Protein AF-A0A2T6JGG4-F1 (afdb_monomer_lite)

pLDDT: mean 73.64, std 17.3, range [44.12, 94.81]

Radius of gyration: 29.09 Å; chains: 1; bounding box: 29×88×72 Å

Sequence (113 aa):
MNRRRAPLRDACPRPATRRRTLGAGACFLRALPISSRSMPRPEPDSSRCPLCGQSNQCAMALGLPPDSCWCMTKRIAPGALEALPATQRGQRCICPACGAPGARSEDTAQPPI

Secondary structure (DSSP, 8-state):
----PPPP----PPP-----------------------PPP----TTB-TTTSSB---TGGGT--GGGSHHHHSPPPHHHHHTS-TTTTTTSPPPHHHHSPPSS-----PPP-

Structure (mmCIF, N/CA/C/O backbone):
data_AF-A0A2T6JGG4-F1
#
_entry.id   AF-A0A2T6JGG4-F1
#
loop_
_atom_site.group_PDB
_atom_site.id
_atom_site.type_symbol
_atom_site.label_atom_id
_atom_site.label_alt_id
_atom_site.label_comp_id
_atom_site.label_asym_id
_atom_site.label_entity_id
_atom_site.label_seq_id
_atom_site.pdbx_PDB_ins_code
_atom_site.Cartn_x
_atom_site.Cartn_y
_atom_site.Cartn_z
_atom_site.occupancy
_atom_site.B_iso_or_equiv
_atom_site.auth_seq_id
_atom_site.auth_comp_id
_atom_site.auth_asym_id
_atom_site.auth_atom_id
_atom_site.pdbx_PDB_model_num
ATOM 1 N N . MET A 1 1 ? -18.089 29.851 43.857 1.00 57.16 1 MET A N 1
ATOM 2 C CA . MET A 1 1 ? -18.534 30.830 42.843 1.00 57.16 1 MET A CA 1
ATOM 3 C C . MET A 1 1 ? -17.334 31.653 42.402 1.00 57.16 1 MET A C 1
ATOM 5 O O . MET A 1 1 ? -16.906 32.497 43.164 1.00 57.16 1 MET A O 1
ATOM 9 N N . ASN A 1 2 ? -16.748 31.387 41.234 1.00 50.53 2 ASN A N 1
ATOM 10 C CA . ASN A 1 2 ? -15.781 32.304 40.616 1.00 50.53 2 ASN A CA 1
ATOM 11 C C . ASN A 1 2 ? -15.754 32.058 39.102 1.00 50.53 2 ASN A C 1
ATOM 13 O O . ASN A 1 2 ? -14.882 31.384 38.563 1.00 50.53 2 ASN A O 1
ATOM 17 N N . ARG A 1 3 ? -16.784 32.576 38.418 1.00 57.41 3 ARG A N 1
ATOM 18 C CA . ARG A 1 3 ? -16.849 32.646 36.955 1.00 57.41 3 ARG A CA 1
ATOM 19 C C . ARG A 1 3 ? -15.993 33.828 36.502 1.00 57.41 3 ARG A C 1
ATOM 21 O O . ARG A 1 3 ? -16.471 34.960 36.487 1.00 57.41 3 ARG A O 1
ATOM 28 N N . ARG A 1 4 ? -14.733 33.579 36.143 1.00 58.47 4 ARG A N 1
ATOM 29 C CA . ARG A 1 4 ? -13.938 34.568 35.404 1.00 58.47 4 ARG A CA 1
ATOM 30 C C . ARG A 1 4 ? -14.494 34.638 33.981 1.00 58.47 4 ARG A C 1
ATOM 32 O O . ARG A 1 4 ? -14.421 33.674 33.227 1.00 58.47 4 ARG A O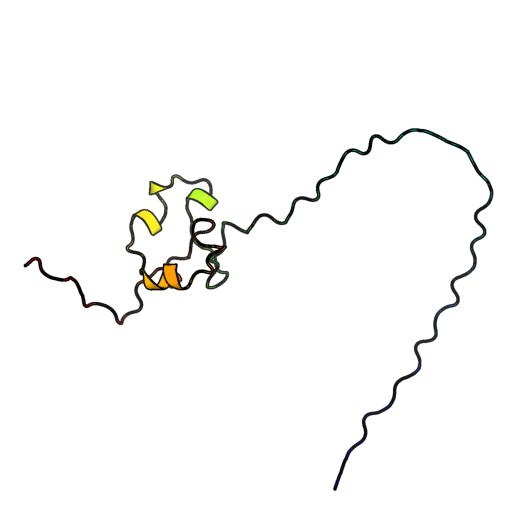 1
ATOM 39 N N . ARG A 1 5 ? -15.162 35.755 33.688 1.00 60.66 5 ARG A N 1
ATOM 40 C CA . ARG A 1 5 ? -15.763 36.086 32.394 1.00 60.66 5 ARG A CA 1
ATOM 41 C C . ARG A 1 5 ? -14.662 36.278 31.348 1.00 60.66 5 ARG A C 1
ATOM 43 O O . ARG A 1 5 ? -13.659 36.927 31.627 1.00 60.66 5 ARG A O 1
ATOM 50 N N . ALA A 1 6 ? -14.883 35.722 30.160 1.00 55.38 6 ALA A N 1
ATOM 51 C CA . ALA A 1 6 ? -14.100 35.997 28.962 1.00 55.38 6 ALA A CA 1
ATOM 52 C C . ALA A 1 6 ? -14.230 37.479 28.553 1.00 55.38 6 ALA A C 1
ATOM 54 O O . ALA A 1 6 ? -15.318 38.045 28.715 1.00 55.38 6 ALA A O 1
ATOM 55 N N . PRO A 1 7 ? -13.178 38.114 28.008 1.00 57.06 7 PRO A N 1
ATOM 56 C CA . PRO A 1 7 ? -13.310 39.428 27.404 1.00 57.06 7 PRO A CA 1
ATOM 57 C C . PRO A 1 7 ? -14.017 39.333 26.049 1.00 57.06 7 PRO A C 1
ATOM 59 O O . PRO A 1 7 ? -13.718 38.483 25.206 1.00 57.06 7 PRO A O 1
ATOM 62 N N . LEU A 1 8 ? -14.996 40.222 25.900 1.00 57.88 8 LEU A N 1
ATOM 63 C CA . LEU A 1 8 ? -15.738 40.488 24.685 1.00 57.88 8 LEU A CA 1
ATOM 64 C C . LEU A 1 8 ? -14.828 41.008 23.567 1.00 57.88 8 LEU A C 1
ATOM 66 O O . LEU A 1 8 ? -13.755 41.565 23.782 1.00 57.88 8 LEU A O 1
ATOM 70 N N . ARG A 1 9 ? -15.354 40.762 22.374 1.00 51.12 9 ARG A N 1
ATOM 71 C CA . ARG A 1 9 ? -14.912 41.118 21.032 1.00 51.12 9 ARG A CA 1
ATOM 72 C C . ARG A 1 9 ? -14.742 42.638 20.868 1.00 51.12 9 ARG A C 1
ATOM 74 O O . ARG A 1 9 ? -15.111 43.412 21.741 1.00 51.12 9 ARG A O 1
ATOM 81 N N . ASP A 1 10 ? -14.275 42.990 19.670 1.00 52.56 10 ASP A N 1
ATOM 82 C CA . ASP A 1 10 ? -14.471 44.273 18.979 1.00 52.56 10 ASP A CA 1
ATOM 83 C C . ASP A 1 10 ? -13.268 45.222 18.952 1.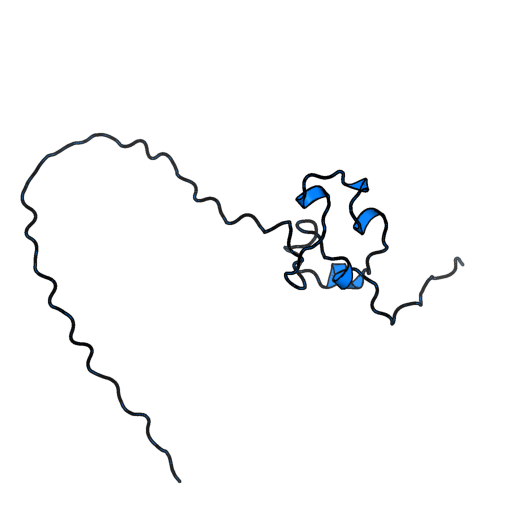00 52.56 10 ASP A C 1
ATOM 85 O O . ASP A 1 10 ? -13.085 46.057 19.826 1.00 52.56 10 ASP A O 1
ATOM 89 N N . ALA A 1 11 ? -12.486 45.121 17.869 1.00 59.69 11 ALA A N 1
ATOM 90 C CA . ALA A 1 11 ? -12.097 46.264 17.031 1.00 59.69 11 ALA A CA 1
ATOM 91 C C . ALA A 1 11 ? -11.125 45.803 15.932 1.00 59.69 11 ALA A C 1
ATOM 93 O O . ALA A 1 11 ? -9.909 45.888 16.076 1.00 59.69 11 ALA A O 1
ATOM 94 N N . CYS A 1 12 ? -11.654 45.337 14.800 1.00 49.94 12 CYS A N 1
ATOM 95 C CA . CYS A 1 12 ? -10.883 45.348 13.560 1.00 49.94 12 CYS A CA 1
ATOM 96 C C . CYS A 1 12 ? -11.459 46.474 12.689 1.00 49.94 12 CYS A C 1
ATOM 98 O O . CYS A 1 12 ? -12.577 46.326 12.183 1.00 49.94 12 CYS A O 1
ATOM 100 N N . PRO A 1 13 ? -10.782 47.628 12.558 1.00 54.75 13 PRO A N 1
ATOM 101 C CA . PRO A 1 13 ? -11.249 48.686 11.676 1.00 54.75 13 PRO A CA 1
ATOM 102 C C . PRO A 1 13 ? -11.170 48.187 10.230 1.00 54.75 13 PRO A C 1
ATOM 104 O O . PRO A 1 13 ? -10.097 47.875 9.719 1.00 54.75 13 PRO A O 1
ATOM 107 N N . ARG A 1 14 ? -12.328 48.084 9.570 1.00 55.62 14 ARG A N 1
ATOM 108 C CA . ARG A 1 14 ? -12.419 47.761 8.141 1.00 55.62 14 ARG A CA 1
ATOM 109 C C . ARG A 1 14 ? -11.817 48.937 7.361 1.00 55.62 14 ARG A C 1
ATOM 111 O O . ARG A 1 14 ? -12.382 50.030 7.439 1.00 55.62 14 ARG A O 1
ATOM 118 N N . PRO A 1 15 ? -10.725 48.770 6.597 1.00 50.38 15 PRO A N 1
ATOM 119 C CA . PRO A 1 15 ? -10.293 49.819 5.691 1.00 50.38 15 PRO A CA 1
ATOM 120 C C . PRO A 1 15 ? -11.357 49.989 4.605 1.00 50.38 15 PRO A C 1
ATOM 122 O O . PRO A 1 15 ? -11.720 49.042 3.905 1.00 50.38 15 PRO A O 1
ATOM 125 N N . ALA A 1 16 ? -11.877 51.211 4.496 1.00 59.41 16 ALA A N 1
ATOM 126 C CA . ALA A 1 16 ? -12.781 51.636 3.443 1.00 59.41 16 ALA A CA 1
ATOM 127 C C . ALA A 1 16 ? -12.083 51.480 2.084 1.00 59.41 16 ALA A C 1
ATOM 129 O O . ALA A 1 16 ? -11.312 52.335 1.644 1.00 59.41 16 ALA A O 1
ATOM 130 N N . THR A 1 17 ? -12.334 50.361 1.407 1.00 57.38 17 THR A N 1
ATOM 131 C CA . THR A 1 17 ? -11.874 50.126 0.040 1.00 57.38 17 THR A CA 1
ATOM 132 C C . THR A 1 17 ? -12.619 51.055 -0.912 1.00 57.38 17 THR A C 1
ATOM 134 O O . THR A 1 17 ? -13.722 50.773 -1.374 1.00 57.38 17 THR A O 1
ATOM 137 N N . ARG A 1 18 ? -11.981 52.203 -1.149 1.00 61.66 18 ARG A N 1
ATOM 138 C CA . ARG A 1 18 ? -11.932 53.010 -2.374 1.00 61.66 18 ARG A CA 1
ATOM 139 C C . ARG A 1 18 ? -12.770 52.431 -3.528 1.00 61.66 18 ARG A C 1
ATOM 141 O O . ARG A 1 18 ? -12.365 51.472 -4.183 1.00 61.66 18 ARG A O 1
ATOM 148 N N . ARG A 1 19 ? -13.906 53.073 -3.828 1.00 58.72 19 ARG A N 1
ATOM 149 C CA . ARG A 1 19 ? -14.615 52.928 -5.110 1.00 58.72 19 ARG A CA 1
ATOM 150 C C . ARG A 1 19 ? -13.638 53.285 -6.236 1.00 58.72 19 ARG A C 1
ATOM 152 O O . ARG A 1 19 ? -13.336 54.457 -6.436 1.00 58.72 19 ARG A O 1
ATOM 159 N N . ARG A 1 20 ? -13.130 52.287 -6.963 1.00 60.31 20 ARG A N 1
ATOM 160 C CA . ARG A 1 20 ? -12.564 52.496 -8.303 1.00 60.31 20 ARG A CA 1
ATOM 161 C C . ARG A 1 20 ? -13.724 52.461 -9.284 1.00 60.31 20 ARG A C 1
ATOM 163 O O . ARG A 1 20 ? -14.318 51.414 -9.518 1.00 60.31 20 ARG A O 1
ATOM 170 N N . THR A 1 21 ? -14.053 53.628 -9.815 1.00 52.91 21 THR A N 1
ATOM 171 C CA . THR A 1 21 ? -14.796 53.779 -11.060 1.00 52.91 21 THR A CA 1
ATOM 172 C C . THR A 1 21 ? -14.000 53.095 -12.173 1.00 52.91 21 THR A C 1
ATOM 174 O O . THR A 1 21 ? -12.864 53.471 -12.453 1.00 52.91 21 THR A O 1
ATOM 177 N N . LEU A 1 22 ? -14.568 52.052 -12.777 1.00 59.97 22 LEU A N 1
ATOM 178 C CA . LEU A 1 22 ? -14.077 51.491 -14.034 1.00 59.97 22 LEU A CA 1
ATOM 179 C C . LEU A 1 22 ? -15.017 51.971 -15.132 1.00 59.97 22 LEU A C 1
ATOM 181 O O . LEU A 1 22 ? -16.210 51.671 -15.127 1.00 59.97 22 LEU A O 1
ATOM 185 N N . GLY A 1 23 ? -14.449 52.815 -15.989 1.00 44.12 23 GLY A N 1
ATOM 186 C CA . GLY A 1 23 ? -15.090 53.387 -17.153 1.00 44.12 23 GLY A CA 1
ATOM 187 C C . GLY A 1 23 ? -15.348 52.362 -18.251 1.00 44.12 23 GLY A C 1
ATOM 188 O O . GLY A 1 23 ? -14.790 51.266 -18.276 1.00 44.12 23 GLY A O 1
ATOM 189 N N . ALA A 1 24 ? -16.227 52.793 -19.149 1.00 53.72 24 ALA A N 1
ATOM 190 C CA . ALA A 1 24 ? -16.598 52.173 -20.405 1.00 53.72 24 ALA A CA 1
ATOM 191 C C . ALA A 1 24 ? -15.394 51.673 -21.217 1.00 53.72 24 ALA A C 1
ATOM 193 O O . ALA A 1 24 ? -14.381 52.361 -21.330 1.00 53.72 24 ALA A O 1
ATOM 194 N N . GLY A 1 25 ? -15.540 50.510 -21.851 1.00 48.84 25 GLY A N 1
ATOM 195 C CA . GLY A 1 25 ? -14.554 50.047 -22.817 1.00 48.84 25 GLY A CA 1
ATOM 196 C C . GLY A 1 25 ? -14.780 48.626 -23.314 1.00 48.84 25 GLY A C 1
ATOM 197 O O . GLY A 1 25 ? -14.313 47.678 -22.701 1.00 48.84 25 GLY A O 1
ATOM 198 N N . ALA A 1 26 ? -15.401 48.543 -24.489 1.00 52.06 26 ALA A N 1
ATOM 199 C CA . ALA A 1 26 ? -15.271 47.473 -25.477 1.00 52.06 26 ALA A CA 1
ATOM 200 C C . ALA A 1 26 ? -16.088 46.177 -25.288 1.00 52.06 26 ALA A C 1
ATOM 202 O O . ALA A 1 26 ? -15.758 45.256 -24.546 1.00 52.06 26 ALA A O 1
ATOM 203 N N . CYS A 1 27 ? -17.124 46.094 -26.125 1.00 47.88 27 CYS A N 1
ATOM 204 C CA . CYS A 1 27 ? -17.753 44.871 -26.592 1.00 47.88 27 CYS A CA 1
ATOM 205 C C . CYS A 1 27 ? -16.729 44.056 -27.407 1.00 47.88 27 CYS A C 1
ATOM 207 O O . CY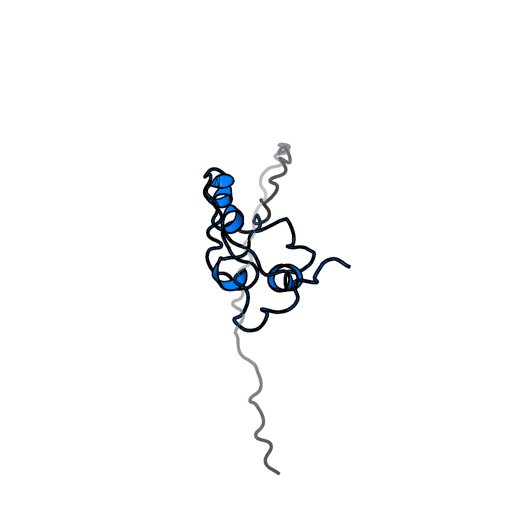S A 1 27 ? -16.489 44.352 -28.574 1.00 47.88 27 CYS A O 1
ATOM 209 N N . PHE A 1 28 ? -16.111 43.042 -26.798 1.00 52.12 28 PHE A N 1
ATOM 210 C CA . PHE A 1 28 ? -15.414 41.981 -27.528 1.00 52.12 28 PHE A CA 1
ATOM 211 C C . PHE A 1 28 ? -16.052 40.635 -27.188 1.00 52.12 28 PHE A C 1
ATOM 213 O O . PHE A 1 28 ? -15.627 39.912 -26.289 1.00 52.12 28 PHE A O 1
ATOM 220 N 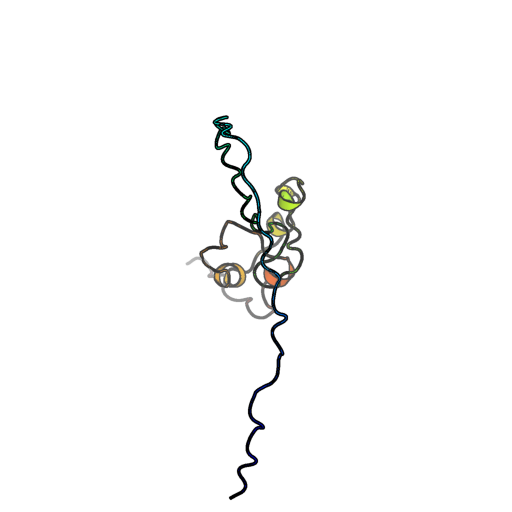N . LEU A 1 29 ? -17.086 40.298 -27.959 1.00 54.19 29 LEU A N 1
ATOM 221 C CA . LEU A 1 29 ? -17.545 38.930 -28.169 1.00 54.19 29 LEU A CA 1
ATOM 222 C C . LEU A 1 29 ? -16.453 38.167 -28.928 1.00 54.19 29 LEU A C 1
ATOM 224 O O . LEU A 1 29 ? -16.476 38.050 -30.150 1.00 54.19 29 LEU A O 1
ATOM 228 N N . ARG A 1 30 ? -15.473 37.644 -28.195 1.00 57.56 30 ARG A N 1
ATOM 229 C CA . ARG A 1 30 ? -14.655 36.530 -28.668 1.00 57.56 30 ARG A CA 1
ATOM 230 C C . ARG A 1 30 ? -14.964 35.350 -27.766 1.00 57.56 30 ARG A C 1
ATOM 232 O O . ARG A 1 30 ? -14.570 35.331 -26.604 1.00 57.56 30 ARG A O 1
ATOM 239 N N . ALA A 1 31 ? -15.733 34.409 -28.307 1.00 62.16 31 ALA A N 1
ATOM 240 C CA . ALA A 1 31 ? -16.019 33.127 -27.693 1.00 62.16 31 ALA A CA 1
ATOM 241 C C . ALA A 1 31 ? -14.697 32.460 -27.287 1.00 62.16 31 ALA A C 1
ATOM 243 O O . ALA A 1 31 ? -13.929 31.995 -28.128 1.00 62.16 31 ALA A O 1
ATOM 244 N N . LEU A 1 32 ? -14.412 32.470 -25.987 1.00 57.56 32 LEU A N 1
ATOM 245 C CA . LEU A 1 32 ? -13.387 31.631 -25.394 1.00 57.56 32 LEU A CA 1
ATOM 246 C C . LEU A 1 32 ? -13.900 30.192 -25.530 1.00 57.56 32 LEU A C 1
ATOM 248 O O . LEU A 1 32 ? -14.989 29.917 -25.016 1.00 57.56 32 LEU A O 1
ATOM 252 N N . PRO A 1 33 ? -13.191 29.265 -26.201 1.00 56.28 33 PRO A N 1
ATOM 253 C CA . PRO A 1 33 ? -13.537 27.866 -26.055 1.00 56.28 33 PRO A CA 1
ATOM 254 C C . PRO A 1 33 ? -13.363 27.541 -24.572 1.00 56.28 33 PRO A C 1
ATOM 256 O O . PRO A 1 33 ? -12.270 27.661 -24.016 1.00 56.28 33 PRO A O 1
ATOM 259 N N . ILE A 1 34 ? -14.478 27.194 -23.935 1.00 57.75 34 ILE A N 1
ATOM 260 C CA . ILE A 1 34 ? -14.588 26.558 -22.621 1.00 57.75 34 ILE A CA 1
ATOM 261 C C . ILE A 1 34 ? -13.821 25.235 -22.700 1.00 57.75 34 ILE A C 1
ATOM 263 O O . ILE A 1 34 ? -14.380 24.155 -22.847 1.00 57.75 34 ILE A O 1
ATOM 267 N N . SER A 1 35 ? -12.495 25.334 -22.694 1.00 62.25 35 SER A N 1
ATOM 268 C CA . SER A 1 35 ? -11.605 24.202 -22.556 1.00 62.25 35 SER A CA 1
ATOM 269 C C . SER A 1 35 ? -11.628 23.860 -21.079 1.00 62.25 35 SER A C 1
ATOM 271 O O . SER A 1 35 ? -11.004 24.533 -20.255 1.00 62.25 35 SER A O 1
ATOM 273 N N . SER A 1 36 ? -12.466 22.878 -20.759 1.00 62.69 36 SER A N 1
ATOM 274 C CA . SER A 1 36 ? -12.595 22.206 -19.477 1.00 62.69 36 SER A CA 1
ATOM 275 C C . SER A 1 36 ? -11.217 21.868 -18.910 1.00 62.69 36 SER A C 1
ATOM 277 O O . SER A 1 36 ? -10.681 20.785 -19.131 1.00 62.69 36 SER A O 1
ATOM 279 N N . ARG A 1 37 ? -10.614 22.792 -18.157 1.00 63.84 37 ARG A N 1
ATOM 280 C CA . ARG A 1 37 ? -9.493 22.473 -17.276 1.00 63.84 37 ARG A CA 1
ATOM 281 C C . ARG A 1 37 ? -10.068 21.682 -16.111 1.00 63.84 37 ARG A C 1
ATOM 283 O O . ARG A 1 37 ? -10.387 22.243 -15.067 1.00 63.84 37 ARG A O 1
ATOM 290 N N . SER A 1 38 ? -10.226 20.378 -16.317 1.00 67.81 38 SER A N 1
ATOM 291 C CA . SER A 1 38 ? -10.331 19.413 -15.232 1.00 67.81 38 SER A CA 1
ATOM 292 C C . SER A 1 38 ? -9.146 19.658 -14.304 1.00 67.81 38 SER A C 1
ATOM 294 O O . SER A 1 38 ? -7.999 19.428 -14.687 1.00 67.81 38 SER A O 1
ATOM 296 N N . MET A 1 39 ? -9.400 20.196 -13.109 1.00 58.09 39 MET A N 1
ATOM 297 C CA . MET A 1 39 ? -8.390 20.170 -12.058 1.00 58.09 39 MET A CA 1
ATOM 298 C C . MET A 1 39 ? -8.089 18.697 -11.791 1.00 58.09 39 MET A C 1
ATOM 300 O O . MET A 1 39 ? -9.037 17.950 -11.526 1.00 58.09 39 MET A O 1
ATOM 304 N N . PRO A 1 40 ? -6.823 18.254 -11.873 1.00 66.25 40 PRO A N 1
ATOM 305 C CA . PRO A 1 40 ? -6.497 16.911 -11.440 1.00 66.25 40 PRO A CA 1
ATOM 306 C C . PRO A 1 40 ? -6.921 16.814 -9.976 1.00 66.25 40 PRO A C 1
ATOM 308 O O . PRO A 1 40 ? -6.478 17.597 -9.130 1.00 66.25 40 PRO A O 1
ATOM 311 N N . ARG A 1 41 ? -7.841 15.891 -9.678 1.00 61.03 41 ARG A N 1
ATOM 312 C CA . ARG A 1 41 ? -8.027 15.460 -8.296 1.00 61.03 41 ARG A CA 1
ATOM 313 C C . ARG A 1 41 ? -6.662 14.963 -7.820 1.00 61.03 41 ARG A C 1
ATOM 315 O O . ARG A 1 41 ? -5.966 14.328 -8.610 1.00 61.03 41 ARG A O 1
ATOM 322 N N . PRO A 1 42 ? -6.253 15.272 -6.581 1.00 62.25 42 PRO A N 1
ATOM 323 C CA . PRO A 1 42 ? -5.022 14.718 -6.050 1.00 62.25 42 PRO A CA 1
ATOM 324 C C . PRO A 1 42 ? -5.145 13.195 -6.108 1.00 62.25 42 PRO A C 1
ATOM 326 O O . PRO A 1 42 ? -5.980 12.611 -5.410 1.00 62.25 42 PRO A O 1
ATOM 329 N N . GLU A 1 43 ? -4.371 12.582 -7.004 1.00 61.31 43 GLU A N 1
ATOM 330 C CA . GLU A 1 43 ? -4.320 11.136 -7.145 1.00 61.31 43 GLU A CA 1
ATOM 331 C C . GLU A 1 43 ? -3.931 10.548 -5.786 1.00 61.31 43 GLU A C 1
ATOM 333 O O . GLU A 1 43 ? -3.060 11.095 -5.094 1.00 61.31 43 GLU A O 1
ATOM 338 N N . PRO A 1 44 ? -4.606 9.479 -5.344 1.00 66.81 44 PRO A N 1
ATOM 339 C CA . PRO A 1 44 ? -4.287 8.844 -4.081 1.00 66.81 44 PRO A CA 1
ATOM 340 C C . PRO A 1 44 ? -2.801 8.470 -4.071 1.00 66.81 44 PRO A C 1
ATOM 342 O O . PRO A 1 44 ? -2.367 7.671 -4.897 1.00 66.81 44 PRO A O 1
ATOM 345 N N . ASP A 1 45 ? -2.032 9.049 -3.137 1.00 78.50 45 ASP A N 1
ATOM 346 C CA . ASP A 1 45 ? -0.592 8.789 -3.035 1.00 78.50 45 ASP A CA 1
ATOM 347 C C . ASP A 1 45 ? -0.356 7.283 -2.860 1.00 78.50 45 ASP A C 1
ATOM 349 O O . ASP A 1 45 ? -0.571 6.708 -1.786 1.00 78.50 45 ASP A O 1
ATOM 353 N N . SER A 1 46 ? 0.035 6.658 -3.968 1.00 85.81 46 SER A N 1
ATOM 354 C CA . SER A 1 46 ? 0.185 5.215 -4.115 1.00 85.81 46 SER A CA 1
ATOM 355 C C . SER A 1 46 ? 1.487 4.720 -3.492 1.00 85.81 46 SER A C 1
ATOM 357 O O . SER A 1 46 ? 1.682 3.514 -3.369 1.00 85.81 46 SER A O 1
ATOM 359 N N . SER A 1 47 ? 2.358 5.640 -3.060 1.00 90.38 47 SER A N 1
ATOM 360 C CA . SER A 1 47 ? 3.628 5.348 -2.393 1.00 90.38 47 SER A CA 1
ATOM 361 C C . SER A 1 47 ? 3.518 5.343 -0.863 1.00 90.38 47 SER A C 1
ATOM 363 O O . SER A 1 47 ? 4.460 4.941 -0.177 1.00 90.38 47 SER A O 1
ATOM 365 N N . ARG A 1 48 ? 2.364 5.741 -0.302 1.00 92.56 48 ARG A N 1
ATOM 366 C CA . ARG A 1 48 ? 2.141 5.822 1.150 1.00 92.56 48 ARG A CA 1
ATOM 367 C C . ARG A 1 48 ? 1.201 4.749 1.676 1.00 92.56 48 ARG A C 1
ATOM 369 O O . ARG A 1 48 ? 0.149 4.461 1.106 1.00 92.56 48 ARG A O 1
ATOM 376 N N . CYS A 1 49 ? 1.563 4.213 2.836 1.00 92.88 49 CYS A N 1
ATOM 377 C CA . CYS A 1 49 ? 0.770 3.268 3.596 1.00 92.88 49 CYS A CA 1
ATOM 378 C C . CYS A 1 49 ? -0.476 3.970 4.165 1.00 92.88 49 CYS A C 1
ATOM 380 O O . CYS A 1 49 ? -0.331 4.948 4.900 1.00 92.88 49 CYS A O 1
ATOM 382 N N . PRO A 1 50 ? -1.694 3.474 3.899 1.00 91.31 50 PRO A N 1
ATOM 383 C CA . PRO A 1 50 ? -2.921 4.051 4.455 1.00 91.31 50 PRO A CA 1
ATOM 384 C C . PRO A 1 50 ? -3.061 3.903 5.975 1.00 91.31 50 PRO A C 1
ATOM 386 O O . PRO A 1 50 ? -3.803 4.664 6.584 1.00 91.31 50 PRO A O 1
ATOM 389 N N . LEU A 1 51 ? -2.359 2.943 6.586 1.00 90.88 51 LEU A N 1
ATOM 39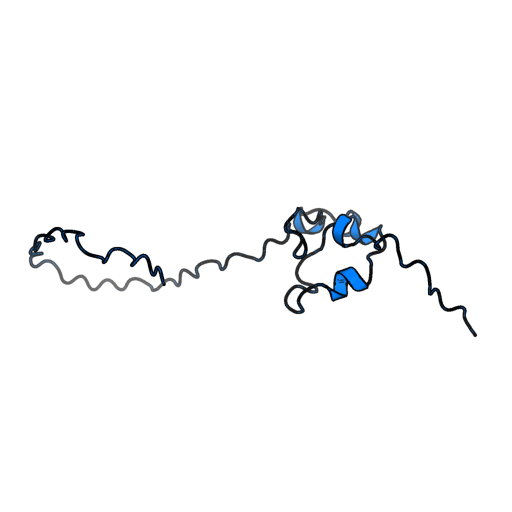0 C CA . LEU A 1 51 ? -2.455 2.671 8.024 1.00 90.88 51 LEU A CA 1
ATOM 391 C C . LEU A 1 51 ? -1.568 3.604 8.860 1.00 90.88 51 LEU A C 1
ATOM 393 O O . LEU A 1 51 ? -1.963 4.015 9.944 1.00 90.88 51 LEU A O 1
ATOM 397 N N . CYS A 1 52 ? -0.371 3.944 8.369 1.00 92.69 52 CYS A N 1
ATOM 398 C CA . CYS A 1 52 ? 0.621 4.714 9.135 1.00 92.69 52 CYS A CA 1
ATOM 399 C C . CYS A 1 52 ? 1.182 5.951 8.413 1.00 92.69 52 CYS A C 1
ATOM 401 O O . CYS A 1 52 ? 1.976 6.692 8.987 1.00 92.69 52 CYS A O 1
ATOM 403 N N . GLY A 1 53 ? 0.828 6.173 7.144 1.00 91.69 53 GLY A N 1
ATOM 404 C CA . GLY A 1 53 ? 1.283 7.313 6.339 1.00 91.69 53 GLY A CA 1
ATOM 405 C C . GLY A 1 53 ? 2.738 7.255 5.853 1.00 91.69 53 GLY A C 1
ATOM 406 O O . GLY A 1 53 ? 3.142 8.125 5.081 1.00 91.69 53 GLY A O 1
ATOM 407 N N . GLN A 1 54 ? 3.519 6.255 6.276 1.00 93.69 54 GLN A N 1
ATOM 408 C CA . GLN A 1 54 ? 4.908 6.039 5.847 1.00 93.69 54 GLN A CA 1
ATOM 409 C C . GLN A 1 54 ? 4.989 5.425 4.445 1.00 93.69 54 GLN A C 1
ATOM 411 O O . GLN A 1 54 ? 3.991 4.921 3.932 1.00 93.69 54 GLN A O 1
ATOM 416 N N . SER A 1 55 ? 6.181 5.401 3.844 1.00 94.00 55 SER A N 1
ATOM 417 C CA . SER A 1 55 ? 6.414 4.726 2.563 1.00 94.00 55 SER A CA 1
ATOM 418 C C . SER A 1 55 ? 5.969 3.263 2.613 1.00 94.00 55 SER A C 1
ATOM 420 O O . SER A 1 55 ? 6.358 2.504 3.504 1.00 94.00 55 SER A O 1
ATOM 422 N N . ASN A 1 56 ? 5.157 2.847 1.644 1.00 94.19 56 ASN A N 1
ATOM 423 C CA . ASN A 1 56 ? 4.659 1.473 1.564 1.00 94.19 56 ASN A CA 1
ATOM 424 C C . ASN A 1 56 ? 5.657 0.488 0.936 1.00 94.19 56 ASN A C 1
ATOM 426 O O . ASN A 1 56 ? 5.426 -0.718 0.988 1.00 94.19 56 ASN A O 1
ATOM 430 N N . GLN A 1 57 ? 6.766 0.992 0.381 1.00 94.19 57 GLN A N 1
ATOM 431 C CA . GLN A 1 57 ? 7.805 0.208 -0.299 1.00 94.19 57 GLN A CA 1
ATOM 432 C C . GLN A 1 57 ? 7.254 -0.637 -1.464 1.00 94.19 57 GLN A C 1
ATOM 434 O O . GLN A 1 57 ? 7.783 -1.698 -1.781 1.00 94.19 57 GLN A O 1
ATOM 439 N N . CYS A 1 58 ? 6.170 -0.182 -2.098 1.00 93.94 58 CYS A N 1
ATOM 440 C CA . CYS A 1 58 ? 5.576 -0.874 -3.232 1.00 93.94 58 CYS A CA 1
ATOM 441 C C . CYS A 1 58 ? 6.455 -0.727 -4.479 1.00 93.94 58 CYS A C 1
ATOM 443 O O . CYS A 1 58 ? 6.636 0.382 -4.977 1.00 93.94 58 CYS A O 1
ATOM 445 N N . ALA A 1 59 ? 6.940 -1.848 -5.019 1.00 93.81 59 ALA A N 1
ATOM 446 C CA . ALA A 1 59 ? 7.716 -1.859 -6.257 1.00 93.81 59 ALA A CA 1
ATOM 447 C C . ALA A 1 59 ? 6.926 -1.252 -7.428 1.00 93.81 59 ALA A C 1
ATOM 449 O O . ALA A 1 59 ? 7.450 -0.393 -8.129 1.00 93.81 59 ALA A O 1
ATOM 450 N N . MET A 1 60 ? 5.638 -1.590 -7.574 1.00 90.94 60 MET A N 1
ATOM 451 C CA . MET A 1 60 ? 4.804 -1.037 -8.651 1.00 90.94 60 MET A CA 1
ATOM 452 C C . MET A 1 60 ? 4.644 0.486 -8.549 1.00 90.94 60 MET A C 1
ATOM 454 O O . MET A 1 60 ? 4.689 1.173 -9.564 1.00 90.94 60 MET A O 1
ATOM 458 N N . ALA A 1 61 ? 4.516 1.032 -7.333 1.00 90.44 61 ALA A N 1
ATOM 459 C CA . ALA A 1 61 ? 4.447 2.481 -7.123 1.00 90.44 61 ALA A CA 1
ATOM 460 C C . ALA A 1 61 ? 5.777 3.189 -7.445 1.00 90.44 61 ALA A C 1
ATOM 462 O O . ALA A 1 61 ? 5.784 4.384 -7.724 1.00 90.44 61 ALA A O 1
ATOM 463 N N . LEU A 1 62 ? 6.889 2.450 -7.416 1.00 89.94 62 LEU A N 1
ATOM 464 C CA . LEU A 1 62 ? 8.222 2.908 -7.807 1.00 89.94 62 LEU A CA 1
ATOM 465 C C . LEU A 1 62 ? 8.541 2.623 -9.289 1.00 89.94 62 LEU A C 1
ATOM 467 O O . LEU A 1 62 ? 9.649 2.916 -9.729 1.00 89.94 62 LEU A O 1
ATOM 471 N N . GLY A 1 63 ? 7.609 2.047 -10.059 1.00 92.00 63 GLY A N 1
ATOM 472 C CA . GLY A 1 63 ? 7.840 1.652 -11.455 1.00 92.00 63 GLY A CA 1
ATOM 473 C C . GLY A 1 63 ? 8.730 0.413 -11.623 1.00 92.00 63 GLY A C 1
ATOM 474 O O . GLY A 1 63 ? 9.271 0.181 -12.701 1.00 92.00 63 GLY A O 1
ATOM 475 N N . LEU A 1 64 ? 8.899 -0.374 -10.561 1.00 92.88 64 LEU A N 1
ATOM 476 C CA . LEU A 1 64 ? 9.662 -1.618 -10.546 1.00 92.88 64 LEU A CA 1
ATOM 477 C C . LEU A 1 64 ? 8.743 -2.836 -10.781 1.00 92.88 64 LEU A C 1
ATOM 479 O O . LEU A 1 64 ? 7.534 -2.754 -10.536 1.00 92.88 64 LEU A O 1
ATOM 483 N N . PRO A 1 65 ? 9.296 -3.985 -11.216 1.00 93.94 65 PRO A N 1
ATOM 484 C CA . PRO A 1 65 ? 8.522 -5.202 -11.447 1.00 93.94 65 PRO A CA 1
ATOM 485 C C . PRO A 1 65 ? 7.737 -5.646 -10.202 1.00 93.94 65 PRO A C 1
ATOM 487 O O . PRO A 1 65 ? 8.306 -5.621 -9.104 1.00 93.94 65 PRO A O 1
ATOM 490 N N . PRO A 1 66 ? 6.482 -6.120 -10.342 1.00 90.25 66 PRO A N 1
ATOM 491 C CA . PRO A 1 66 ? 5.675 -6.600 -9.218 1.00 90.25 66 PRO A CA 1
ATOM 492 C C . PRO A 1 66 ? 6.391 -7.659 -8.372 1.00 90.25 66 PRO A C 1
ATOM 494 O O . PRO A 1 66 ? 6.346 -7.579 -7.147 1.00 90.25 66 PRO A O 1
ATOM 497 N N . ASP A 1 67 ? 7.127 -8.571 -9.012 1.00 93.44 67 ASP A N 1
ATOM 498 C CA . ASP A 1 67 ? 7.860 -9.667 -8.359 1.00 93.44 67 ASP A CA 1
ATOM 499 C C . ASP A 1 67 ? 8.967 -9.184 -7.408 1.00 93.44 67 ASP A C 1
ATOM 501 O O . ASP A 1 67 ? 9.342 -9.885 -6.471 1.00 93.44 67 ASP A O 1
ATOM 505 N N . SER A 1 68 ? 9.470 -7.959 -7.609 1.00 93.81 68 SER A N 1
ATOM 506 C CA . SER A 1 68 ? 10.446 -7.324 -6.711 1.00 93.81 68 SER A CA 1
ATOM 507 C C . SER A 1 68 ? 9.810 -6.684 -5.472 1.00 93.81 68 SER A C 1
ATOM 509 O O . SER A 1 68 ? 10.516 -6.228 -4.571 1.00 93.81 68 SER A O 1
ATOM 511 N N . CYS A 1 69 ? 8.476 -6.632 -5.398 1.00 93.94 69 CYS A N 1
ATOM 512 C CA . CYS A 1 69 ? 7.781 -6.042 -4.266 1.00 93.94 69 CYS A CA 1
ATOM 513 C C . CYS A 1 69 ? 7.940 -6.915 -3.018 1.00 93.94 69 CYS A C 1
ATOM 515 O O . CYS A 1 69 ? 7.723 -8.126 -3.055 1.00 93.94 69 CYS A O 1
ATOM 517 N N . TRP A 1 70 ? 8.218 -6.293 -1.868 1.00 93.06 70 TRP A N 1
ATOM 518 C CA . TRP A 1 70 ? 8.353 -7.009 -0.594 1.00 93.06 70 TRP A CA 1
ATOM 519 C C . TRP A 1 70 ? 7.126 -7.882 -0.277 1.00 93.06 70 TRP A C 1
ATOM 521 O O . TRP A 1 70 ? 7.256 -8.939 0.336 1.00 93.06 70 TRP A O 1
ATOM 531 N N . CYS A 1 71 ? 5.935 -7.453 -0.710 1.00 91.25 71 CYS A N 1
ATOM 532 C CA . CYS A 1 71 ? 4.683 -8.145 -0.438 1.00 91.25 71 CYS A CA 1
ATOM 533 C C . CYS A 1 71 ? 4.535 -9.462 -1.215 1.00 91.25 71 CYS A C 1
ATOM 535 O O . CYS A 1 71 ? 3.783 -10.323 -0.775 1.00 91.25 71 CYS A O 1
ATOM 537 N N . MET A 1 72 ? 5.260 -9.643 -2.325 1.00 91.94 72 MET A N 1
ATOM 538 C CA . MET A 1 72 ? 5.270 -10.903 -3.081 1.00 91.94 72 MET A CA 1
ATOM 539 C C . MET A 1 72 ? 6.100 -11.987 -2.382 1.00 91.94 72 MET A C 1
ATOM 541 O O . MET A 1 72 ? 5.880 -13.174 -2.598 1.00 91.94 72 MET A O 1
ATOM 545 N N . THR A 1 73 ? 7.047 -11.594 -1.524 1.00 89.31 73 THR A N 1
ATOM 546 C CA . THR A 1 73 ? 7.987 -12.518 -0.861 1.00 89.31 73 THR A CA 1
ATOM 547 C C . THR A 1 73 ? 7.704 -12.716 0.629 1.00 89.31 73 THR A C 1
ATOM 549 O O . THR A 1 73 ? 8.286 -13.596 1.265 1.00 89.31 73 THR A O 1
ATOM 552 N N . LYS A 1 74 ? 6.819 -11.906 1.221 1.00 89.31 74 LYS A N 1
ATOM 553 C CA . LYS A 1 74 ? 6.475 -11.948 2.647 1.00 89.31 74 LYS A CA 1
ATOM 554 C C . LYS A 1 74 ? 5.007 -12.296 2.847 1.00 89.31 74 LYS A C 1
ATOM 556 O O . LYS A 1 74 ? 4.141 -11.828 2.118 1.00 89.31 74 LYS A O 1
ATOM 561 N N . ARG A 1 75 ? 4.714 -13.062 3.904 1.00 89.56 75 ARG A N 1
ATOM 562 C CA . ARG A 1 75 ? 3.332 -13.255 4.352 1.00 89.56 75 ARG A CA 1
ATOM 563 C C . ARG A 1 75 ? 2.801 -11.972 4.983 1.00 89.56 75 ARG A C 1
ATOM 565 O O . ARG A 1 75 ? 3.439 -11.408 5.869 1.00 89.56 75 ARG A O 1
ATOM 572 N N . ILE A 1 76 ? 1.626 -11.556 4.525 1.00 91.12 76 ILE A N 1
ATOM 573 C CA . ILE A 1 76 ? 0.889 -10.413 5.058 1.00 91.12 76 ILE A CA 1
ATOM 574 C C . ILE A 1 76 ? -0.149 -10.928 6.051 1.00 91.12 76 ILE A C 1
ATOM 576 O O . ILE A 1 76 ? -0.877 -11.874 5.750 1.00 91.12 76 ILE A O 1
ATOM 580 N N . ALA A 1 77 ? -0.233 -10.304 7.222 1.00 90.06 77 ALA A N 1
ATOM 581 C CA . ALA A 1 77 ? -1.244 -10.634 8.215 1.00 90.06 77 ALA A CA 1
ATOM 582 C C . ALA A 1 77 ? -2.660 -10.339 7.674 1.00 90.06 77 ALA A C 1
ATOM 584 O O . ALA A 1 77 ? -2.914 -9.204 7.264 1.00 90.06 77 ALA A O 1
ATOM 585 N N . PRO A 1 78 ? -3.609 -11.293 7.718 1.00 88.25 78 PRO A N 1
ATOM 586 C CA . PRO A 1 78 ? -4.988 -11.051 7.283 1.00 88.25 78 PRO A CA 1
ATOM 587 C C . PRO A 1 78 ? -5.629 -9.866 8.016 1.00 88.25 78 PRO A C 1
ATOM 589 O O . PRO A 1 78 ? -6.195 -8.977 7.382 1.00 88.25 78 PRO A O 1
ATOM 592 N N . GLY A 1 79 ? -5.402 -9.771 9.331 1.00 88.94 79 GLY A N 1
ATOM 593 C CA . GLY A 1 79 ? -5.881 -8.655 10.151 1.00 88.94 79 GLY A CA 1
ATOM 594 C C . GLY A 1 79 ? -5.353 -7.281 9.709 1.00 88.94 79 GLY A C 1
ATOM 595 O O . GLY A 1 79 ? -6.040 -6.275 9.875 1.00 88.94 79 GLY A O 1
ATOM 596 N N . ALA A 1 80 ? -4.175 -7.214 9.074 1.00 89.81 80 ALA A N 1
ATOM 597 C CA . ALA A 1 80 ? -3.664 -5.961 8.513 1.00 89.81 80 ALA A CA 1
ATOM 598 C C . ALA A 1 80 ? -4.471 -5.496 7.291 1.00 89.81 80 ALA A C 1
ATOM 600 O O . ALA A 1 80 ? -4.656 -4.296 7.090 1.00 89.81 80 ALA A O 1
ATOM 601 N N . LEU A 1 81 ? -4.970 -6.433 6.478 1.00 88.81 81 LEU A N 1
ATOM 602 C CA . LEU A 1 81 ? -5.829 -6.133 5.329 1.00 88.81 81 LEU A CA 1
ATOM 603 C C . LEU A 1 81 ? -7.261 -5.797 5.767 1.00 88.81 81 LEU A C 1
ATOM 605 O O . LEU A 1 81 ? -7.912 -4.934 5.173 1.00 88.81 81 LEU A O 1
ATOM 609 N N . GLU A 1 82 ? -7.745 -6.440 6.827 1.00 89.50 82 GLU A N 1
ATOM 610 C CA . GLU A 1 82 ? -9.050 -6.151 7.427 1.00 89.50 82 GLU A CA 1
ATOM 611 C C . GLU A 1 82 ? -9.101 -4.750 8.043 1.00 89.50 82 GLU A C 1
ATOM 613 O O . GLU A 1 82 ? -10.101 -4.051 7.873 1.00 89.50 82 GLU A O 1
ATOM 618 N N . ALA A 1 83 ? -8.003 -4.293 8.653 1.00 88.25 83 ALA A N 1
ATOM 619 C CA . ALA A 1 83 ? -7.873 -2.943 9.205 1.00 88.25 83 ALA A CA 1
ATOM 620 C C . ALA A 1 83 ? -7.954 -1.822 8.148 1.00 88.25 83 ALA A C 1
ATOM 622 O O . ALA A 1 83 ? -8.142 -0.655 8.496 1.00 88.25 83 ALA A O 1
ATOM 623 N N . LEU A 1 84 ? -7.822 -2.144 6.855 1.00 89.31 84 LEU A N 1
ATOM 624 C CA . LEU A 1 84 ? -7.955 -1.158 5.786 1.00 89.31 84 LEU A CA 1
ATOM 625 C C . LEU A 1 84 ? -9.413 -0.712 5.605 1.00 89.31 84 LEU A C 1
ATOM 627 O O . LEU A 1 84 ? -10.306 -1.561 5.531 1.00 89.31 84 LEU A O 1
ATOM 631 N N . PRO A 1 85 ? -9.668 0.594 5.400 1.00 84.62 85 PRO A N 1
ATOM 632 C CA . PRO A 1 85 ? -10.959 1.067 4.917 1.00 84.62 85 PRO A CA 1
ATOM 633 C C . PRO A 1 85 ? -11.333 0.376 3.603 1.00 84.62 85 PRO A C 1
ATOM 635 O O . PRO A 1 85 ? -10.486 0.200 2.725 1.00 84.62 85 PRO A O 1
ATOM 638 N N . ALA A 1 86 ? -12.612 0.035 3.421 1.00 84.81 86 ALA A N 1
ATOM 639 C CA . ALA A 1 86 ? -13.086 -0.642 2.209 1.00 84.81 86 ALA A CA 1
ATOM 640 C C . ALA A 1 86 ? -12.731 0.128 0.923 1.00 84.81 86 ALA A C 1
ATOM 642 O O . ALA A 1 86 ? -12.384 -0.472 -0.088 1.00 84.81 86 ALA A O 1
ATOM 643 N N . THR A 1 87 ? -12.731 1.460 0.991 1.00 84.12 87 THR A N 1
ATOM 644 C CA . THR A 1 87 ? -12.352 2.358 -0.107 1.00 84.12 87 THR A CA 1
ATOM 645 C C . THR A 1 87 ? -10.853 2.392 -0.402 1.00 84.12 87 THR A C 1
ATOM 647 O O . THR A 1 87 ? -10.451 3.052 -1.348 1.00 84.12 87 THR A O 1
ATOM 650 N N . GLN A 1 88 ? -10.005 1.742 0.394 1.00 84.81 88 GLN A N 1
ATOM 651 C CA . GLN A 1 88 ? -8.553 1.702 0.188 1.00 84.81 88 GLN A CA 1
ATOM 652 C C . GLN A 1 88 ? -8.032 0.290 -0.099 1.00 84.81 88 GLN A C 1
ATOM 654 O O . GLN A 1 88 ? -6.911 0.147 -0.593 1.00 84.81 88 GLN A O 1
ATOM 659 N N . ARG A 1 89 ? -8.844 -0.747 0.150 1.00 85.62 89 ARG A N 1
ATOM 660 C CA . ARG A 1 89 ? -8.525 -2.133 -0.215 1.00 85.62 89 ARG A CA 1
ATOM 661 C C . ARG A 1 89 ? -8.382 -2.256 -1.732 1.00 85.62 89 ARG A C 1
ATOM 663 O O . ARG A 1 89 ? -9.185 -1.712 -2.483 1.00 85.62 89 ARG A O 1
ATOM 670 N N . GLY A 1 90 ? -7.323 -2.929 -2.176 1.00 82.56 90 GLY A N 1
ATOM 671 C CA . GLY A 1 90 ? -7.013 -3.111 -3.599 1.00 82.56 90 GLY A CA 1
ATOM 672 C C . GLY A 1 90 ? -6.543 -1.853 -4.343 1.00 82.56 90 GLY A C 1
ATOM 673 O O . GLY A 1 90 ? -6.123 -1.973 -5.486 1.00 82.56 90 GLY A O 1
ATOM 674 N N . GLN A 1 91 ? -6.567 -0.668 -3.721 1.00 85.00 91 GLN A N 1
ATOM 675 C CA . GLN A 1 91 ? -6.130 0.579 -4.367 1.00 85.00 91 GLN A CA 1
ATOM 676 C C . GLN A 1 91 ? -4.691 0.966 -4.023 1.00 85.00 91 GLN A C 1
ATOM 678 O O . GLN A 1 91 ? -4.006 1.579 -4.833 1.00 85.00 91 GLN A O 1
ATOM 683 N N . ARG A 1 92 ? -4.229 0.656 -2.807 1.00 86.81 92 ARG A N 1
ATOM 684 C CA . ARG A 1 92 ? -2.922 1.098 -2.301 1.00 86.81 92 ARG A CA 1
ATOM 685 C C . ARG A 1 92 ? -2.303 0.052 -1.378 1.00 86.81 92 ARG A C 1
ATOM 687 O O . ARG A 1 92 ? -2.993 -0.546 -0.555 1.00 86.81 92 ARG A O 1
ATOM 694 N N . CYS A 1 93 ? -0.995 -0.157 -1.510 1.00 91.06 93 CYS A N 1
ATOM 695 C CA . CYS A 1 93 ? -0.259 -1.122 -0.696 1.00 91.06 93 CYS A CA 1
ATOM 696 C C . CYS A 1 93 ? -0.006 -0.593 0.723 1.00 91.06 93 CYS A C 1
ATOM 698 O O . CYS A 1 93 ? 0.210 0.605 0.929 1.00 91.06 93 CYS A O 1
ATOM 700 N N . ILE A 1 94 ? 0.023 -1.508 1.693 1.00 93.81 94 ILE A N 1
ATOM 701 C CA . ILE A 1 94 ? 0.509 -1.258 3.058 1.00 93.81 94 ILE A CA 1
ATOM 702 C C . ILE A 1 94 ? 2.040 -1.354 3.114 1.00 93.81 94 ILE A C 1
ATOM 704 O O . ILE A 1 94 ? 2.657 -1.829 2.166 1.00 93.81 94 ILE A O 1
ATOM 708 N N . CYS A 1 95 ? 2.665 -0.895 4.201 1.00 94.81 95 CYS A N 1
ATOM 709 C CA . CYS A 1 95 ? 4.109 -1.048 4.412 1.00 94.81 95 CYS A CA 1
ATOM 710 C C . CYS A 1 95 ? 4.456 -2.388 5.096 1.00 94.81 95 CYS A C 1
ATOM 712 O O . CYS A 1 95 ? 3.582 -2.974 5.743 1.00 94.81 95 CYS A O 1
ATOM 714 N N . PRO A 1 96 ? 5.727 -2.841 5.044 1.00 93.56 96 PRO A N 1
ATOM 715 C CA . PRO A 1 96 ? 6.152 -4.088 5.686 1.00 93.56 96 PRO A CA 1
ATOM 716 C C . PRO A 1 96 ? 5.861 -4.139 7.187 1.00 93.56 96 PRO A C 1
ATOM 718 O O . PRO A 1 96 ? 5.491 -5.185 7.704 1.00 93.56 96 PRO A O 1
ATOM 721 N N . ALA A 1 97 ? 5.984 -3.004 7.883 1.00 92.88 97 ALA A N 1
ATOM 722 C CA . ALA A 1 97 ? 5.723 -2.927 9.318 1.00 92.88 97 ALA A CA 1
ATOM 723 C C . ALA A 1 97 ? 4.240 -3.150 9.651 1.00 92.88 97 ALA A C 1
ATOM 725 O O . ALA A 1 97 ? 3.925 -3.853 10.604 1.00 92.88 97 ALA A O 1
ATOM 726 N N . CYS A 1 98 ? 3.327 -2.585 8.855 1.00 93.12 98 CYS A N 1
ATOM 727 C CA . CYS A 1 98 ? 1.891 -2.772 9.056 1.00 93.12 98 CYS A CA 1
ATOM 728 C C . CYS A 1 98 ? 1.388 -4.115 8.518 1.00 93.12 98 CYS A C 1
ATOM 730 O O . CYS A 1 98 ? 0.372 -4.601 8.996 1.00 93.12 98 CYS A O 1
ATOM 732 N N . GLY A 1 99 ? 2.058 -4.691 7.516 1.00 92.19 99 GLY A N 1
ATOM 733 C CA . GLY A 1 99 ? 1.709 -5.997 6.957 1.00 92.19 99 GLY A CA 1
ATOM 734 C C . GLY A 1 99 ? 2.287 -7.183 7.721 1.00 92.19 99 GLY A C 1
ATOM 735 O O . GLY A 1 99 ? 1.852 -8.309 7.489 1.00 92.19 99 GLY A O 1
ATOM 736 N N . ALA A 1 100 ? 3.249 -6.958 8.616 1.00 88.38 100 ALA A N 1
ATOM 737 C CA . ALA A 1 100 ? 3.820 -8.016 9.430 1.00 88.38 100 ALA A CA 1
ATOM 738 C C . ALA A 1 100 ? 2.759 -8.616 10.373 1.00 88.38 100 ALA A C 1
ATOM 740 O O . ALA A 1 100 ? 1.947 -7.875 10.935 1.00 88.38 100 ALA A O 1
ATOM 741 N N . PRO A 1 101 ? 2.761 -9.942 10.588 1.00 76.00 101 PRO A N 1
ATOM 742 C CA . PRO A 1 101 ? 2.005 -10.529 11.683 1.00 76.00 101 PRO A CA 1
ATOM 743 C C . PRO A 1 101 ? 2.486 -9.902 12.991 1.00 76.00 101 PRO A C 1
ATOM 745 O O . PRO A 1 101 ? 3.676 -9.932 13.308 1.00 76.00 101 PRO A O 1
ATOM 748 N N . GLY A 1 102 ? 1.560 -9.300 13.743 1.00 68.94 102 GLY A N 1
ATOM 749 C CA . GLY A 1 102 ? 1.835 -8.941 15.128 1.00 68.94 102 GLY A CA 1
ATOM 750 C C . GLY A 1 102 ? 2.313 -10.195 15.855 1.00 68.94 102 GLY A C 1
ATOM 751 O O . GLY A 1 102 ? 1.810 -11.282 15.576 1.00 68.94 102 GLY A O 1
ATOM 752 N N . ALA A 1 103 ? 3.281 -10.057 16.761 1.00 54.16 103 ALA A N 1
ATOM 753 C CA . ALA A 1 103 ? 3.996 -11.155 17.427 1.00 54.16 103 ALA A CA 1
ATOM 754 C C . ALA A 1 103 ? 3.121 -12.107 18.285 1.00 54.16 103 ALA A C 1
ATOM 756 O O . ALA A 1 103 ? 3.628 -12.794 19.164 1.00 54.16 103 ALA A O 1
ATOM 757 N N . ARG A 1 104 ? 1.797 -12.117 18.097 1.00 47.75 104 ARG A N 1
ATOM 758 C CA . ARG A 1 104 ? 0.814 -12.879 18.863 1.00 47.75 104 ARG A CA 1
ATOM 759 C C . ARG A 1 104 ? -0.304 -13.388 17.949 1.00 47.75 104 ARG A C 1
ATOM 761 O O . ARG A 1 104 ? -1.443 -12.969 18.110 1.00 47.75 104 ARG A O 1
ATOM 768 N N . SER A 1 105 ? 0.032 -14.210 16.956 1.00 47.16 105 SER A N 1
ATOM 769 C CA . SER A 1 105 ? -0.887 -15.126 16.246 1.00 47.16 105 SER A CA 1
ATOM 770 C C . SER A 1 105 ? -0.070 -16.087 15.367 1.00 47.16 105 SER A C 1
ATOM 772 O O . SER A 1 105 ? -0.155 -16.081 14.141 1.00 47.16 105 SER A O 1
ATOM 774 N N . GLU A 1 106 ? 0.789 -16.878 16.004 1.00 52.03 106 GLU A N 1
ATOM 775 C CA . GLU A 1 106 ? 0.871 -18.297 15.645 1.00 52.03 106 GLU A CA 1
ATOM 776 C C . GLU A 1 106 ? -0.367 -18.957 16.281 1.00 52.03 106 GLU A C 1
ATOM 778 O O . GLU A 1 106 ? -0.800 -18.472 17.325 1.00 52.03 106 GLU A O 1
ATOM 783 N N . ASP A 1 107 ? -0.916 -20.011 15.666 1.00 56.53 107 ASP A N 1
ATOM 784 C CA . ASP A 1 107 ? -2.211 -20.660 15.977 1.00 56.53 107 ASP A CA 1
ATOM 785 C C . ASP A 1 107 ? -3.386 -20.018 15.205 1.00 56.53 107 ASP A C 1
ATOM 787 O O . ASP A 1 107 ? -3.876 -18.947 15.530 1.00 56.53 107 ASP A O 1
ATOM 791 N N . THR A 1 108 ? -3.841 -20.521 14.059 1.00 47.50 108 THR A N 1
ATOM 792 C CA . THR A 1 108 ? -4.335 -21.876 13.806 1.00 47.50 108 THR A CA 1
ATOM 793 C C . THR A 1 108 ? -3.990 -22.266 12.366 1.00 47.50 108 THR A C 1
ATOM 795 O O . THR A 1 108 ? -4.628 -21.833 11.406 1.00 47.50 108 THR A O 1
ATOM 798 N N . ALA A 1 109 ? -2.965 -23.101 12.204 1.00 50.31 109 ALA A N 1
ATOM 799 C CA . ALA A 1 109 ? -2.919 -24.020 11.079 1.00 50.31 109 ALA A CA 1
ATOM 800 C C . ALA A 1 109 ? -3.862 -25.174 11.443 1.00 50.31 109 ALA A C 1
ATOM 802 O O . ALA A 1 109 ? -3.501 -26.042 12.231 1.00 50.31 109 ALA A O 1
ATOM 803 N N . GLN A 1 110 ? -5.097 -25.135 10.944 1.00 53.84 110 GLN A N 1
ATOM 804 C CA . GLN A 1 110 ? -6.043 -26.238 11.099 1.00 53.84 110 GLN A CA 1
ATOM 805 C C . GLN A 1 110 ? -5.432 -27.495 10.436 1.00 53.84 110 GLN A C 1
ATOM 807 O O . GLN A 1 110 ? -5.084 -27.419 9.252 1.00 53.84 110 GLN A O 1
ATOM 812 N N . PRO A 1 111 ? -5.262 -28.627 11.144 1.00 61.94 111 PRO A N 1
ATOM 813 C CA . PRO A 1 111 ? -4.820 -29.871 10.522 1.00 61.94 111 PRO A CA 1
ATOM 814 C C . PRO A 1 111 ? -5.950 -30.441 9.642 1.00 61.94 111 PRO A C 1
ATOM 816 O O . PRO A 1 111 ? -7.125 -30.231 9.962 1.00 61.94 111 PRO A O 1
ATOM 819 N N . PRO A 1 112 ? -5.636 -31.135 8.532 1.00 63.88 112 PRO A N 1
ATOM 820 C CA . PRO A 1 112 ? -6.652 -31.834 7.751 1.00 63.88 112 PRO A CA 1
ATOM 821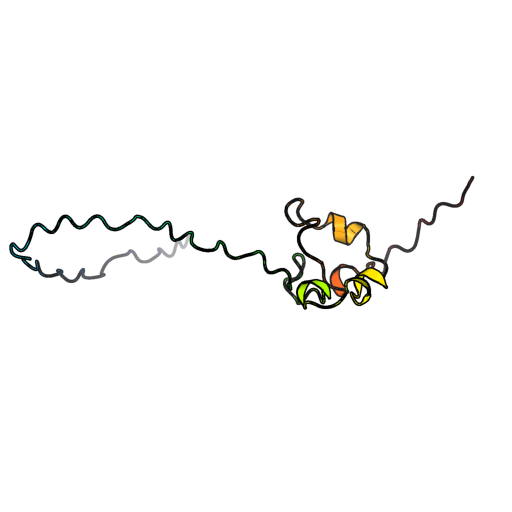 C C . PRO A 1 112 ? -7.246 -32.993 8.571 1.00 63.88 112 PRO A C 1
ATOM 823 O O . PRO A 1 112 ? -6.537 -33.604 9.372 1.00 63.88 112 PRO A O 1
ATOM 826 N N . ILE A 1 113 ? -8.549 -33.229 8.379 1.00 66.88 113 ILE A N 1
ATOM 827 C CA . ILE A 1 113 ? -9.368 -34.253 9.060 1.00 66.88 113 ILE A CA 1
ATOM 828 C C . ILE A 1 113 ? -8.990 -35.654 8.581 1.00 66.88 113 ILE A C 1
ATOM 830 O O . ILE A 1 113 ? -8.816 -35.807 7.350 1.00 66.88 113 ILE A O 1
#

Foldseek 3Di:
DDPPDDDDDDDDDDPPPDDDDDDDDDDDPDDDPPPPPPDPDPDPQQQAAPVPRDGQQQCVSVVHDNCPGPPVVDQFDPVLLVPDDPVCRPPHGHHPVSRDPDPPDPDDPPDDD